Protein AF-A0A6S7HBH0-F1 (afdb_monomer)

InterPro domains:
  IPR002809 Integral membrane protein EMC3/TMCO1-like [PF01956] (15-165)
  IPR002809 Integral membrane protein EMC3/TMCO1-like [SM01415] (3-165)
  IPR008568 ER membrane protein complex subunit 3 [PTHR13116] (14-166)

Mean predicted aligned error: 14.03 Å

pLDDT: mean 74.16, std 12.78, range [31.3, 94.38]

Structure (mmCIF, N/CA/C/O backbone):
data_AF-A0A6S7HBH0-F1
#
_entry.id   AF-A0A6S7HBH0-F1
#
loop_
_atom_site.group_PDB
_atom_site.id
_atom_site.type_symbol
_atom_site.label_atom_id
_atom_site.label_alt_id
_atom_site.label_comp_id
_atom_site.label_asym_id
_atom_site.label_entity_id
_atom_site.label_seq_id
_atom_site.pdbx_PDB_ins_code
_atom_site.Cartn_x
_atom_site.Cartn_y
_atom_site.Cartn_z
_atom_site.occupancy
_atom_site.B_iso_or_equiv
_atom_site.auth_seq_id
_atom_site.auth_comp_id
_atom_site.auth_asym_id
_atom_site.auth_atom_id
_atom_site.pdbx_PDB_model_num
ATOM 1 N N . MET A 1 1 ? 0.725 -13.827 -12.753 1.00 55.38 1 MET A N 1
ATOM 2 C CA . MET A 1 1 ? 0.740 -15.153 -12.083 1.00 55.38 1 MET A CA 1
ATOM 3 C C . MET A 1 1 ? 1.469 -15.105 -10.741 1.00 55.38 1 MET A C 1
ATOM 5 O O . MET A 1 1 ? 0.830 -15.397 -9.745 1.00 55.38 1 MET A O 1
ATOM 9 N N . ALA A 1 2 ? 2.742 -14.684 -10.676 1.00 64.56 2 ALA A N 1
ATOM 10 C CA . ALA A 1 2 ? 3.479 -14.572 -9.405 1.00 64.56 2 ALA A CA 1
ATOM 11 C C . ALA A 1 2 ? 2.796 -13.652 -8.372 1.00 64.56 2 ALA A C 1
ATOM 13 O O . ALA A 1 2 ? 2.653 -14.037 -7.220 1.00 64.56 2 ALA A O 1
ATOM 14 N N . GLU A 1 3 ? 2.291 -12.487 -8.793 1.00 63.53 3 GLU A N 1
ATOM 15 C CA . GLU A 1 3 ? 1.553 -11.570 -7.903 1.00 63.53 3 GLU A CA 1
ATOM 16 C C . GLU A 1 3 ? 0.240 -12.165 -7.374 1.00 63.53 3 GLU A C 1
ATOM 18 O O . GLU A 1 3 ? -0.146 -11.911 -6.241 1.00 63.53 3 GLU A O 1
ATOM 23 N N . LEU A 1 4 ? -0.413 -13.017 -8.167 1.00 66.19 4 LEU A N 1
ATOM 24 C CA . LEU A 1 4 ? -1.687 -13.651 -7.821 1.00 66.19 4 LEU A CA 1
ATOM 25 C C . LEU A 1 4 ? -1.481 -14.780 -6.798 1.00 66.19 4 LEU A C 1
ATOM 27 O O . LEU A 1 4 ? -2.240 -14.914 -5.842 1.00 66.19 4 LEU A O 1
ATOM 31 N N . LEU A 1 5 ? -0.392 -15.543 -6.953 1.00 70.56 5 LEU A N 1
ATOM 32 C CA . LEU A 1 5 ? 0.051 -16.511 -5.948 1.00 70.56 5 LEU A CA 1
ATOM 33 C C . LEU A 1 5 ? 0.448 -15.813 -4.645 1.00 70.56 5 LEU A C 1
ATOM 35 O O . LEU A 1 5 ? 0.128 -16.304 -3.565 1.00 70.56 5 LEU A O 1
ATOM 39 N N . LEU A 1 6 ? 1.095 -14.654 -4.738 1.00 69.31 6 LEU A N 1
ATOM 40 C CA . LEU A 1 6 ? 1.538 -13.905 -3.573 1.00 69.31 6 LEU A CA 1
ATOM 41 C C . LEU A 1 6 ? 0.367 -13.306 -2.777 1.00 69.31 6 LEU A C 1
ATOM 43 O O . LEU A 1 6 ? 0.360 -13.433 -1.556 1.00 69.31 6 LEU A O 1
ATOM 47 N N . ASP A 1 7 ? -0.650 -12.752 -3.446 1.00 66.88 7 ASP A N 1
ATOM 48 C CA . ASP A 1 7 ? -1.880 -12.290 -2.782 1.00 66.88 7 ASP A CA 1
ATOM 49 C C . ASP A 1 7 ? -2.593 -13.444 -2.058 1.00 66.88 7 ASP A C 1
ATOM 51 O O . ASP A 1 7 ? -2.937 -13.343 -0.878 1.00 66.88 7 ASP A O 1
ATOM 55 N N . SER A 1 8 ? -2.725 -14.598 -2.723 1.00 67.00 8 SER A N 1
ATOM 56 C CA . SER A 1 8 ? -3.326 -15.787 -2.105 1.00 67.00 8 SER A CA 1
ATOM 57 C C . SER A 1 8 ? -2.519 -16.307 -0.907 1.00 67.00 8 SER A C 1
ATOM 59 O O . SER A 1 8 ? -3.098 -16.690 0.110 1.00 67.00 8 SER A O 1
ATOM 61 N N . ALA A 1 9 ? -1.185 -16.253 -0.974 1.00 69.81 9 ALA A N 1
ATOM 62 C CA . ALA A 1 9 ? -0.315 -16.639 0.128 1.00 69.81 9 ALA A CA 1
ATOM 63 C C . ALA A 1 9 ? -0.439 -15.664 1.310 1.00 69.81 9 ALA A C 1
ATOM 65 O O . ALA A 1 9 ? -0.605 -16.105 2.444 1.00 69.81 9 ALA A O 1
ATOM 66 N N . ILE A 1 10 ? -0.436 -14.349 1.072 1.00 70.94 10 ILE A N 1
ATOM 67 C CA . ILE A 1 10 ? -0.592 -13.353 2.144 1.00 70.94 10 ILE A CA 1
ATOM 68 C C . ILE A 1 10 ? -1.905 -13.577 2.901 1.00 70.94 10 ILE A C 1
ATOM 70 O O . ILE A 1 10 ? -1.897 -13.561 4.129 1.00 70.94 10 ILE A O 1
ATOM 74 N N . ARG A 1 11 ? -3.012 -13.866 2.207 1.00 65.19 11 ARG A N 1
ATOM 75 C CA . ARG A 1 11 ? -4.304 -14.152 2.856 1.00 65.19 11 ARG A CA 1
ATOM 76 C C . ARG A 1 11 ? -4.257 -15.377 3.764 1.00 65.19 11 ARG A C 1
ATOM 78 O O . ARG A 1 11 ? -4.739 -15.312 4.889 1.00 65.19 11 ARG A O 1
ATOM 85 N N . VAL A 1 12 ? -3.656 -16.473 3.299 1.00 73.69 12 VAL A N 1
ATOM 86 C CA . VAL A 1 12 ? -3.553 -17.718 4.082 1.00 73.69 12 VAL A CA 1
ATOM 87 C C . VAL A 1 12 ? -2.665 -17.531 5.316 1.00 73.69 12 VAL A C 1
ATOM 89 O O . VAL A 1 12 ? -2.938 -18.096 6.374 1.00 73.69 12 VAL A O 1
ATOM 92 N N . TRP A 1 13 ? -1.620 -16.710 5.204 1.00 68.19 13 TRP A N 1
ATOM 93 C CA . TRP A 1 13 ? -0.662 -16.469 6.285 1.00 68.19 13 TRP A CA 1
ATOM 94 C C . TRP A 1 13 ? -1.030 -15.289 7.199 1.00 68.19 13 TRP A C 1
ATOM 96 O O . TRP A 1 13 ? -0.461 -15.152 8.285 1.00 68.19 13 TRP A O 1
ATOM 106 N N . SER A 1 14 ? -2.002 -14.459 6.815 1.00 67.62 14 SER A N 1
ATOM 107 C CA . SER A 1 14 ? -2.479 -13.319 7.600 1.00 67.62 14 SER A CA 1
ATOM 108 C C . SER A 1 14 ? -3.461 -13.756 8.692 1.00 67.62 14 SER A C 1
ATOM 110 O O . SER A 1 14 ? -4.640 -13.409 8.679 1.00 67.62 14 SER A O 1
ATOM 112 N N . ASN A 1 15 ? -2.970 -14.487 9.692 1.00 59.94 15 ASN A N 1
ATOM 113 C CA . ASN A 1 15 ? -3.694 -14.663 10.950 1.00 59.94 15 ASN A CA 1
ATOM 114 C C . ASN A 1 15 ? -3.360 -13.498 11.888 1.00 59.94 15 ASN A C 1
ATOM 116 O O . ASN A 1 15 ? -2.422 -13.561 12.689 1.00 59.94 15 ASN A O 1
ATOM 120 N N . LYS A 1 16 ? -4.117 -12.402 11.775 1.00 65.19 16 LYS A N 1
ATOM 121 C CA . LYS A 1 16 ? -4.033 -11.311 12.749 1.00 65.19 16 LYS A CA 1
ATOM 122 C C . LYS A 1 16 ? -4.581 -11.845 14.070 1.00 65.19 16 LYS A C 1
ATOM 124 O O . LYS A 1 16 ? -5.761 -12.162 14.165 1.00 65.19 16 LYS A O 1
ATOM 129 N N . LYS A 1 17 ? -3.723 -11.992 15.083 1.00 65.31 17 LYS A N 1
ATOM 130 C CA . LYS A 1 17 ? -4.183 -12.346 16.429 1.00 65.31 17 LYS A CA 1
ATOM 131 C C . LYS A 1 17 ? -5.049 -11.203 16.934 1.00 65.31 17 LYS A C 1
ATOM 133 O O . LYS A 1 17 ? -4.567 -10.086 17.091 1.00 65.31 17 LYS A O 1
ATOM 138 N N . VAL A 1 18 ? -6.326 -11.491 17.127 1.00 71.31 18 VAL A N 1
ATOM 139 C CA . VAL A 1 18 ? -7.294 -10.519 17.610 1.00 71.31 18 VAL A CA 1
ATOM 140 C C . VAL A 1 18 ? -7.406 -10.660 19.122 1.00 71.31 18 VAL A C 1
ATOM 142 O O . VAL A 1 18 ? -7.672 -11.747 19.634 1.00 71.31 18 VAL A O 1
ATOM 145 N N . GLU A 1 19 ? -7.192 -9.563 19.839 1.00 79.94 19 GLU A N 1
ATOM 146 C CA . GLU A 1 19 ? -7.402 -9.511 21.280 1.00 79.94 19 GLU A CA 1
ATOM 147 C C . GLU A 1 19 ? -8.898 -9.330 21.573 1.00 79.94 19 GLU A C 1
ATOM 149 O O . GLU A 1 19 ? -9.531 -8.392 21.084 1.00 79.94 19 GLU A O 1
ATOM 154 N N . LEU A 1 20 ? -9.484 -10.233 22.367 1.00 81.44 20 LEU A N 1
ATOM 155 C CA . LEU A 1 20 ? -10.922 -10.216 22.681 1.00 81.44 20 LEU A CA 1
ATOM 156 C C . LEU A 1 20 ? -11.358 -8.899 23.339 1.00 81.44 20 LEU A C 1
ATOM 158 O O . LEU A 1 20 ? -12.458 -8.409 23.084 1.00 81.44 20 LEU A O 1
ATOM 162 N N . GL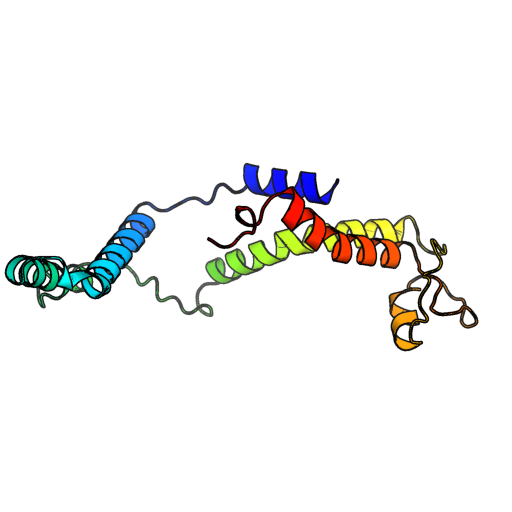U A 1 21 ? -10.482 -8.306 24.150 1.00 82.31 21 GLU A N 1
ATOM 163 C CA . GLU A 1 21 ? -10.733 -7.028 24.810 1.00 82.31 21 GLU A CA 1
ATOM 164 C C . GLU A 1 21 ? -10.865 -5.877 23.801 1.00 82.31 21 GLU A C 1
ATOM 166 O O . GLU A 1 21 ? -11.797 -5.076 23.907 1.00 82.31 21 GLU A O 1
ATOM 171 N N . GLN A 1 22 ? -10.003 -5.853 22.778 1.00 80.56 22 GLN A N 1
ATOM 172 C CA . GLN A 1 22 ? -10.029 -4.866 21.697 1.00 80.56 22 GLN A CA 1
ATOM 173 C C . GLN A 1 22 ? -11.289 -4.999 20.826 1.00 80.56 22 GLN A C 1
ATOM 175 O O . GLN A 1 22 ? -11.866 -3.996 20.397 1.00 80.56 22 GLN A O 1
ATOM 180 N N . VAL A 1 23 ? -11.753 -6.229 20.577 1.00 84.81 23 VAL A N 1
ATOM 181 C CA . VAL A 1 23 ? -13.004 -6.457 19.831 1.00 84.81 23 VAL A CA 1
ATOM 182 C C . VAL A 1 23 ? -14.202 -5.971 20.625 1.00 84.81 23 VAL A C 1
ATOM 184 O O . VAL A 1 23 ? -15.027 -5.235 20.083 1.00 84.81 23 VAL A O 1
ATOM 187 N N . SER A 1 24 ? -14.275 -6.337 21.905 1.00 86.12 24 SER A N 1
ATOM 188 C CA . SER A 1 24 ? -15.331 -5.873 22.807 1.00 86.12 24 SER A CA 1
ATOM 189 C C . SER A 1 24 ? -15.413 -4.343 22.805 1.00 86.12 24 SER A C 1
ATOM 191 O O . SER A 1 24 ? -16.490 -3.767 22.651 1.00 86.12 24 SER A O 1
ATOM 193 N N . ASP A 1 25 ? -14.261 -3.672 22.834 1.00 85.31 25 ASP A N 1
ATOM 194 C CA . ASP A 1 25 ? -14.183 -2.218 22.718 1.00 85.31 25 ASP A CA 1
ATOM 195 C C . ASP A 1 25 ? -14.723 -1.643 21.429 1.00 85.31 25 ASP A C 1
ATOM 197 O O . ASP A 1 25 ? -15.547 -0.723 21.446 1.00 85.31 25 ASP A O 1
ATOM 201 N N . SER A 1 26 ? -14.267 -2.191 20.307 1.00 85.81 26 SER A N 1
ATOM 202 C CA . SER A 1 26 ? -14.702 -1.732 18.992 1.00 85.81 26 SER A CA 1
ATOM 203 C C . SER A 1 2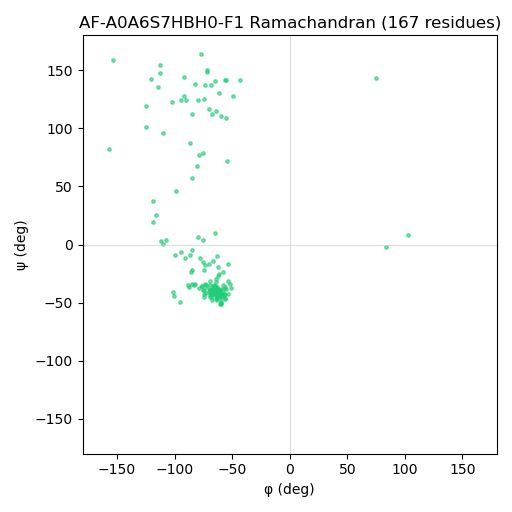6 ? -16.225 -1.823 18.850 1.00 85.81 26 SER A C 1
ATOM 205 O O . SER A 1 26 ? -16.863 -0.895 18.349 1.00 85.81 26 SER A O 1
ATOM 207 N N . GLN A 1 27 ? -16.831 -2.884 19.393 1.00 90.38 27 GLN A N 1
ATOM 208 C CA . GLN A 1 27 ? -18.275 -3.087 19.383 1.00 90.38 27 GLN A CA 1
ATOM 209 C C . GLN A 1 27 ? -19.009 -2.100 20.293 1.00 90.38 27 GLN A C 1
ATOM 211 O O . GLN A 1 27 ? -20.058 -1.579 19.909 1.00 90.38 27 GLN A O 1
ATOM 216 N N . VAL A 1 28 ? -18.474 -1.800 21.481 1.00 90.56 28 VAL A N 1
ATOM 217 C CA . VAL A 1 28 ? -19.089 -0.815 22.382 1.00 90.56 28 VAL A CA 1
ATOM 218 C C . VAL A 1 28 ? -19.013 0.600 21.798 1.00 90.56 28 VAL A C 1
ATOM 220 O O . VAL A 1 28 ? -19.995 1.348 21.870 1.00 90.56 28 VAL A O 1
ATOM 223 N N . LEU A 1 29 ? -17.905 0.957 21.144 1.00 89.62 29 LEU A N 1
ATOM 224 C CA . LEU A 1 29 ? -17.781 2.222 20.416 1.00 89.62 29 LEU A CA 1
ATOM 225 C C . LEU A 1 29 ? -18.770 2.304 19.248 1.00 89.62 29 LEU A C 1
ATOM 227 O O . LEU A 1 29 ? -19.467 3.313 19.111 1.00 89.62 29 LEU A O 1
ATOM 231 N N . LEU A 1 30 ? -18.897 1.234 18.457 1.00 91.69 30 LEU A N 1
ATOM 232 C CA . LEU A 1 30 ? -19.883 1.147 17.378 1.00 91.69 30 LEU A CA 1
ATOM 233 C C . LEU A 1 30 ? -21.308 1.308 17.923 1.00 91.69 30 LEU A C 1
ATOM 235 O O . LEU A 1 30 ? -22.102 2.077 17.387 1.00 91.69 30 LEU A O 1
ATOM 239 N N . ARG A 1 31 ? -21.625 0.645 19.039 1.00 91.81 31 ARG A N 1
ATOM 240 C CA . ARG A 1 31 ? -22.927 0.748 19.708 1.00 91.81 31 ARG A CA 1
ATOM 241 C C . ARG A 1 31 ? -23.224 2.174 20.173 1.00 91.81 31 ARG A C 1
ATOM 243 O O . ARG A 1 31 ? -24.352 2.637 20.016 1.00 91.81 31 ARG A O 1
ATOM 250 N N . SER A 1 32 ? -22.232 2.873 20.720 1.00 90.88 32 SER A N 1
ATOM 251 C CA . SER A 1 32 ? -22.358 4.280 21.119 1.00 90.88 32 SER A CA 1
ATOM 252 C C . SER A 1 32 ? -22.562 5.204 19.911 1.00 90.88 32 SER A C 1
ATOM 254 O O . SER A 1 32 ? -23.430 6.081 19.938 1.00 90.88 32 SER A O 1
ATOM 256 N N . LYS A 1 33 ? -21.838 4.960 18.810 1.00 92.69 33 LYS A N 1
ATOM 257 C CA . LYS A 1 33 ? -22.026 5.667 17.534 1.00 92.69 33 LYS A CA 1
ATOM 258 C C . LYS A 1 33 ? -23.449 5.477 16.999 1.00 92.69 33 LYS A C 1
ATOM 260 O O . LYS A 1 33 ? -24.135 6.465 16.758 1.00 92.69 33 LYS A O 1
ATOM 265 N N . LEU A 1 34 ? -23.924 4.233 16.917 1.00 92.94 34 LEU A N 1
ATOM 266 C CA . LEU A 1 34 ? -25.281 3.910 16.467 1.00 92.94 34 LEU A CA 1
ATOM 267 C C . LEU A 1 34 ? -26.351 4.534 17.369 1.00 92.94 34 LEU A C 1
ATOM 269 O O . LEU A 1 34 ? -27.354 5.034 16.871 1.00 92.94 34 LEU A O 1
ATOM 273 N N . LEU A 1 35 ? -26.140 4.556 18.689 1.00 92.12 35 LEU A N 1
ATOM 274 C CA . LEU A 1 35 ? -27.066 5.202 19.621 1.00 92.12 35 LEU A CA 1
ATOM 275 C C . LEU A 1 35 ? -27.160 6.715 19.376 1.00 92.12 35 LEU A C 1
ATOM 277 O O . LEU A 1 35 ? -28.240 7.282 19.510 1.00 92.12 35 LEU A O 1
ATOM 281 N N . ARG A 1 36 ? -26.054 7.370 19.008 1.00 89.75 36 ARG A N 1
ATOM 282 C CA . ARG A 1 36 ? -26.033 8.799 18.666 1.00 89.75 36 ARG A CA 1
ATOM 283 C C . ARG A 1 36 ? -26.651 9.092 17.299 1.00 89.75 36 ARG A C 1
ATOM 285 O O . ARG A 1 36 ? -27.374 10.071 17.175 1.00 89.75 36 ARG A O 1
ATOM 292 N N . GLU A 1 37 ? -26.352 8.273 16.293 1.00 92.94 37 GLU A N 1
ATOM 293 C CA . GLU A 1 37 ? -26.794 8.484 14.905 1.00 92.94 37 GLU A CA 1
ATOM 294 C C . GLU A 1 37 ? -28.254 8.064 14.686 1.00 92.94 37 GLU A C 1
ATOM 296 O O . GLU A 1 37 ? -28.999 8.740 13.981 1.00 92.94 37 GLU A O 1
ATOM 301 N N . HIS A 1 38 ? -28.688 6.981 15.332 1.00 92.12 38 HIS A N 1
ATOM 302 C CA . HIS A 1 38 ? -30.011 6.372 15.156 1.00 92.12 38 HIS A CA 1
ATOM 303 C C . HIS A 1 38 ? -30.847 6.360 16.447 1.00 92.12 38 HIS A C 1
ATOM 305 O O . HIS A 1 38 ? -31.817 5.613 16.574 1.00 92.12 38 HIS A O 1
ATOM 311 N N . GLY A 1 39 ? -30.506 7.202 17.425 1.00 87.56 39 GLY A N 1
ATOM 312 C CA . GLY A 1 39 ? -31.230 7.303 18.698 1.00 87.56 39 GLY A CA 1
ATOM 313 C C . GLY A 1 39 ? -32.660 7.841 18.584 1.00 87.56 39 GLY A C 1
ATOM 314 O O . GLY A 1 39 ? -33.436 7.691 19.522 1.00 87.56 39 GLY A O 1
ATOM 315 N N . SER A 1 40 ? -33.029 8.433 17.446 1.00 88.25 40 SER A N 1
ATOM 316 C CA . SER A 1 40 ? -34.372 8.964 17.178 1.00 88.25 40 SER A CA 1
ATOM 317 C C . SER A 1 40 ? -35.431 7.887 16.917 1.00 88.25 40 SER A C 1
ATOM 319 O O . SER A 1 40 ? -36.618 8.175 17.028 1.00 88.25 40 SER A O 1
ATOM 321 N N . TYR A 1 41 ? -35.027 6.650 16.605 1.00 92.56 41 TYR A N 1
ATOM 322 C CA . TYR A 1 41 ? -35.947 5.539 16.316 1.00 92.56 41 TYR A CA 1
ATOM 323 C C . TYR A 1 41 ? -36.442 4.79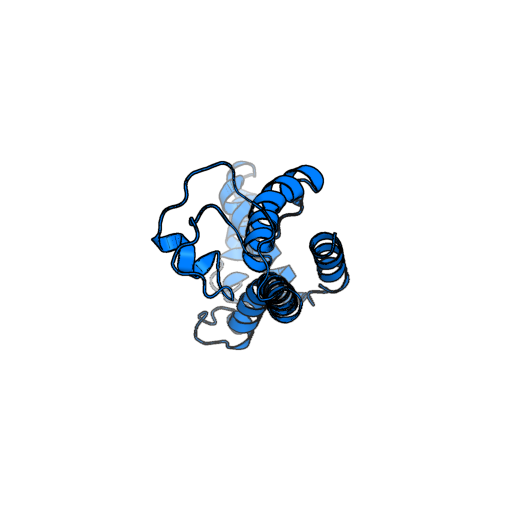8 17.569 1.00 92.56 41 TYR A C 1
ATOM 325 O O . TYR A 1 41 ? -37.260 3.886 17.462 1.00 92.56 41 TYR A O 1
ATOM 333 N N . ILE A 1 42 ? -35.941 5.148 18.758 1.00 93.00 42 ILE A N 1
ATOM 334 C CA . ILE A 1 42 ? -36.314 4.510 20.027 1.00 93.00 42 ILE A CA 1
ATOM 335 C C . ILE A 1 42 ? -37.077 5.482 20.935 1.00 93.00 42 ILE A C 1
ATOM 337 O O . ILE A 1 42 ? -36.872 6.694 20.849 1.00 93.00 42 ILE A O 1
ATOM 341 N N . PRO A 1 43 ? -37.923 4.975 21.853 1.00 94.38 43 PRO A N 1
ATOM 342 C CA . PRO A 1 43 ? -38.595 5.817 22.832 1.00 94.38 43 PRO A CA 1
ATOM 343 C C . PRO A 1 43 ? -37.597 6.652 23.640 1.00 94.38 43 PRO A C 1
ATOM 345 O O . PRO A 1 43 ? -36.539 6.159 24.045 1.00 94.38 43 PRO A O 1
ATOM 348 N N . GLN A 1 44 ? -37.965 7.899 23.933 1.00 89.94 44 GLN A N 1
ATOM 349 C CA . GLN A 1 44 ? -37.096 8.864 24.613 1.00 89.94 44 GLN A CA 1
ATOM 350 C C . GLN A 1 44 ? -36.558 8.334 25.952 1.00 89.94 44 GLN A C 1
ATOM 352 O O . GLN A 1 44 ? -35.384 8.519 26.266 1.00 89.94 44 GLN A O 1
ATOM 357 N N . GLN A 1 45 ? -37.384 7.605 26.706 1.00 92.75 45 GLN A N 1
ATOM 358 C CA . GLN A 1 45 ? -36.987 6.976 27.965 1.00 92.75 45 GLN A CA 1
ATOM 359 C C . GLN A 1 45 ? -35.895 5.911 27.763 1.00 92.75 45 GLN A C 1
ATOM 361 O O . GLN A 1 45 ? -34.901 5.889 28.487 1.00 92.75 45 GLN A O 1
ATOM 366 N N . ALA A 1 46 ? -36.022 5.068 26.734 1.00 90.62 46 ALA A N 1
ATOM 367 C CA . ALA A 1 46 ? -35.026 4.045 26.413 1.00 90.62 46 ALA A CA 1
ATOM 368 C C . ALA A 1 46 ? -33.698 4.662 25.940 1.00 90.62 46 ALA A C 1
ATOM 370 O O . ALA A 1 46 ? -32.625 4.146 26.264 1.00 90.62 46 ALA A O 1
ATOM 371 N N . PHE A 1 47 ? -33.757 5.779 25.208 1.00 93.50 47 PHE A N 1
ATOM 372 C CA . PHE A 1 47 ? -32.567 6.543 24.833 1.00 93.50 47 PHE A CA 1
ATOM 373 C C . PHE A 1 47 ? -31.862 7.128 26.061 1.00 93.50 47 PHE A C 1
ATOM 375 O O . PHE A 1 47 ? -30.651 6.968 26.205 1.00 93.50 47 PHE A O 1
ATOM 382 N N . GLN A 1 48 ? -32.611 7.751 26.976 1.00 91.44 48 GLN A N 1
ATOM 383 C CA . GLN A 1 48 ? -32.055 8.345 28.194 1.00 91.44 48 GLN A CA 1
ATOM 384 C C . GLN A 1 48 ? -31.390 7.303 29.100 1.00 91.44 48 GLN A C 1
ATOM 386 O O . GLN A 1 48 ? -30.269 7.546 29.540 1.00 91.44 48 GLN A O 1
ATOM 391 N N . MET A 1 49 ? -32.003 6.128 29.301 1.00 90.62 49 MET A N 1
ATOM 392 C CA . MET A 1 49 ? -31.387 5.040 30.081 1.00 90.62 49 MET A CA 1
ATOM 393 C C . MET A 1 49 ? -30.063 4.564 29.467 1.00 90.62 49 MET A C 1
ATOM 395 O O . MET A 1 49 ? -29.068 4.396 30.167 1.00 90.62 49 MET A O 1
ATOM 399 N N . ARG A 1 50 ? -30.017 4.384 28.139 1.00 91.25 50 ARG A N 1
ATOM 400 C CA . ARG A 1 50 ? -28.792 3.956 27.438 1.00 91.25 50 ARG A CA 1
ATOM 401 C C . ARG A 1 50 ? -27.720 5.045 27.435 1.00 91.25 50 ARG A C 1
ATOM 403 O O . ARG A 1 50 ? -26.541 4.730 27.528 1.00 91.25 50 ARG A O 1
ATOM 410 N N . ARG A 1 51 ? -28.119 6.317 27.351 1.00 88.94 51 ARG A N 1
ATOM 411 C CA . ARG A 1 51 ? -27.211 7.463 27.483 1.00 88.94 51 ARG A CA 1
ATOM 412 C C . ARG A 1 51 ? -26.622 7.540 28.889 1.00 88.94 51 ARG A C 1
ATOM 414 O O . ARG A 1 51 ? -25.429 7.787 29.012 1.00 88.94 51 ARG A O 1
ATOM 421 N N . HIS A 1 52 ? -27.439 7.307 29.915 1.00 90.19 52 HIS A N 1
ATOM 422 C CA . HIS A 1 52 ? -26.999 7.267 31.307 1.00 90.19 52 HIS A CA 1
ATOM 423 C C . HIS A 1 52 ? -25.945 6.175 31.512 1.00 90.19 52 HIS A C 1
ATOM 425 O O . HIS A 1 52 ? -24.845 6.477 31.942 1.00 90.19 52 HIS A O 1
ATOM 431 N N . PHE A 1 53 ? -26.206 4.947 31.054 1.00 89.62 53 PHE A N 1
ATOM 432 C CA . PHE A 1 53 ? -25.246 3.835 31.130 1.00 89.62 53 PHE A CA 1
ATOM 433 C C . PHE A 1 53 ? -23.845 4.163 30.564 1.00 89.62 53 PHE A C 1
ATOM 435 O O . PHE A 1 53 ? -22.832 3.675 31.061 1.00 89.62 53 PHE A O 1
ATOM 442 N N . PHE A 1 54 ? -23.767 4.989 29.518 1.00 89.62 54 PHE A N 1
ATOM 443 C CA . PHE A 1 54 ? -22.489 5.382 28.920 1.00 89.62 54 PHE A CA 1
ATOM 444 C C . PHE A 1 54 ? -21.837 6.607 29.573 1.00 89.62 54 PHE A C 1
ATOM 446 O O . PHE A 1 54 ? -20.608 6.650 29.660 1.00 89.62 54 PHE A O 1
ATOM 453 N N . ASN A 1 55 ? -22.636 7.593 29.993 1.00 87.25 55 ASN A N 1
ATOM 454 C CA . ASN A 1 55 ? -22.165 8.931 30.369 1.00 87.25 55 ASN A CA 1
ATOM 455 C C . ASN A 1 55 ? -22.257 9.243 31.867 1.00 87.25 55 ASN A C 1
ATOM 457 O O . ASN A 1 55 ? -21.923 10.364 32.242 1.00 87.25 55 ASN A O 1
ATOM 461 N N . ASP A 1 56 ? -22.736 8.311 32.689 1.00 88.75 56 ASP A N 1
ATOM 462 C CA . ASP A 1 56 ? -22.811 8.504 34.135 1.00 88.75 56 ASP A CA 1
ATOM 463 C C . ASP A 1 56 ? -21.429 8.838 34.728 1.00 88.75 56 ASP A C 1
ATOM 465 O O . ASP A 1 56 ? -20.394 8.347 34.260 1.00 88.75 56 ASP A O 1
ATOM 469 N N . GLU A 1 57 ? -21.410 9.737 35.709 1.00 78.06 57 GLU A N 1
ATOM 470 C CA . GLU A 1 57 ? -20.180 10.301 36.268 1.00 78.06 57 GLU A CA 1
ATOM 471 C C . GLU A 1 57 ? -19.433 9.283 37.136 1.00 78.06 57 GLU A C 1
ATOM 473 O O . GLU A 1 57 ? -18.200 9.251 37.093 1.00 78.06 57 GLU A O 1
ATOM 478 N N . GLU A 1 58 ? -20.163 8.416 37.848 1.00 75.94 58 GLU A N 1
ATOM 479 C CA . GLU A 1 58 ? -19.581 7.394 38.729 1.00 75.94 58 GLU A CA 1
ATOM 480 C C . GLU A 1 58 ? -19.555 5.991 38.091 1.00 75.94 58 GLU A C 1
ATOM 482 O O . GLU A 1 58 ? -18.520 5.319 38.126 1.00 75.94 58 GLU A O 1
ATOM 487 N N . GLU A 1 59 ? -20.646 5.562 37.439 1.00 79.12 59 GLU A N 1
ATOM 488 C CA . GLU A 1 59 ? -20.789 4.201 36.879 1.00 79.12 59 GLU A CA 1
ATOM 489 C C . GLU A 1 59 ? -20.714 4.125 35.343 1.00 79.12 59 GLU A C 1
ATOM 491 O O . GLU A 1 59 ? -20.889 3.056 34.749 1.00 79.12 59 GLU A O 1
ATOM 496 N N . GLY A 1 60 ? -20.461 5.246 34.664 1.00 82.81 60 GLY A N 1
ATOM 497 C CA . GLY A 1 60 ? -20.472 5.291 33.206 1.00 82.81 60 GLY A CA 1
ATOM 498 C C . GLY A 1 60 ? -19.417 4.366 32.604 1.00 82.81 60 GLY A C 1
ATOM 499 O O . GLY A 1 60 ? -18.232 4.454 32.937 1.00 82.81 60 GLY A O 1
ATOM 500 N N . PHE A 1 61 ? -19.815 3.524 31.644 1.00 82.75 61 PHE A N 1
ATOM 501 C CA . PHE A 1 61 ? -18.913 2.553 31.008 1.00 82.75 61 PHE A CA 1
ATOM 502 C C . PHE A 1 61 ? -17.607 3.193 30.496 1.00 82.75 61 PHE A C 1
ATOM 504 O O . PHE A 1 61 ? -16.533 2.611 30.637 1.00 82.75 61 PHE A O 1
ATOM 511 N N . PHE A 1 62 ? -17.667 4.418 29.958 1.00 81.81 62 PHE A N 1
ATOM 512 C CA . PHE A 1 62 ? -16.490 5.142 29.456 1.00 81.81 62 PHE A CA 1
ATOM 513 C C . PHE A 1 62 ? -15.617 5.794 30.543 1.00 81.81 62 PHE A C 1
ATOM 515 O O . PHE A 1 62 ? -14.515 6.254 30.242 1.00 81.81 62 PHE A O 1
ATOM 522 N N . LYS A 1 63 ? -16.091 5.864 31.789 1.00 78.75 63 LYS A N 1
ATOM 523 C CA . LYS A 1 63 ? -15.384 6.458 32.935 1.00 78.75 63 LYS A CA 1
ATOM 524 C C . LYS A 1 63 ? -14.755 5.391 33.829 1.00 78.75 63 LYS A C 1
ATOM 526 O O . LYS A 1 63 ? -13.609 5.554 34.252 1.00 78.75 63 LYS A O 1
ATOM 531 N N . THR A 1 64 ? -15.468 4.290 34.064 1.00 75.44 64 THR A N 1
ATOM 532 C CA . THR A 1 64 ? -15.020 3.182 34.920 1.00 75.44 64 THR A CA 1
ATOM 533 C C . THR A 1 64 ? -13.972 2.307 34.228 1.00 75.44 64 THR A C 1
ATOM 535 O O . THR A 1 64 ? -13.016 1.857 34.861 1.00 75.44 64 THR A O 1
ATOM 538 N N . GLN A 1 65 ? -14.093 2.100 32.910 1.00 67.81 65 GLN A N 1
ATOM 539 C CA . GLN A 1 65 ? -13.154 1.288 32.128 1.00 67.81 65 GLN A CA 1
ATOM 540 C C . GLN A 1 65 ? -11.873 2.074 31.806 1.00 67.81 65 GLN A C 1
ATOM 542 O O . GLN A 1 65 ? -11.659 2.541 30.685 1.00 67.81 65 GLN A O 1
ATOM 547 N N . LYS A 1 66 ? -10.983 2.216 32.794 1.00 62.75 66 LYS A N 1
ATOM 548 C CA . LYS A 1 66 ? -9.619 2.725 32.579 1.00 62.75 66 LYS A CA 1
ATOM 549 C C . LYS A 1 66 ? -8.751 1.647 31.941 1.00 62.75 66 LYS A C 1
ATOM 551 O O . LYS A 1 66 ? -7.924 1.017 32.597 1.00 62.75 66 LYS A O 1
ATOM 556 N N . ARG A 1 67 ? -8.907 1.457 30.636 1.00 63.81 67 ARG A N 1
ATOM 557 C CA . ARG A 1 67 ? -7.918 0.708 29.862 1.00 63.81 67 ARG A CA 1
ATOM 558 C C . ARG A 1 67 ? -6.632 1.514 29.806 1.00 63.81 67 ARG A C 1
ATOM 560 O O . ARG A 1 67 ? -6.670 2.732 29.621 1.00 63.81 67 ARG A O 1
ATOM 567 N N . LYS A 1 68 ? -5.485 0.849 29.982 1.00 54.91 68 LYS A N 1
ATOM 568 C CA . LYS A 1 68 ? -4.181 1.469 29.714 1.00 54.91 68 LYS A CA 1
ATOM 569 C C . LYS A 1 68 ? -4.234 1.955 28.272 1.00 54.91 68 LYS A C 1
ATOM 571 O O . LYS A 1 68 ? -4.357 1.145 27.362 1.00 54.91 68 LYS A O 1
ATOM 576 N N . GLY A 1 69 ? -4.288 3.273 28.109 1.00 51.47 69 GLY A N 1
ATOM 577 C CA . GLY A 1 69 ? -4.810 3.897 26.907 1.00 51.47 69 GLY A CA 1
ATOM 578 C C . GLY A 1 69 ? -4.224 3.314 25.627 1.00 51.47 69 GLY A C 1
ATOM 579 O O . GLY A 1 69 ? -3.017 3.351 25.410 1.00 51.47 69 GLY A O 1
ATOM 580 N N . ALA A 1 70 ? -5.121 2.920 24.727 1.00 51.44 70 ALA A N 1
ATOM 581 C CA . ALA A 1 70 ? -4.863 2.838 23.294 1.00 51.44 70 ALA A CA 1
ATOM 582 C C . ALA A 1 70 ? -4.589 4.227 22.667 1.00 51.44 70 ALA A C 1
ATOM 584 O O . ALA A 1 70 ? -4.512 4.361 21.453 1.00 51.44 70 ALA A O 1
ATOM 585 N N . ALA A 1 71 ? -4.416 5.276 23.477 1.00 48.59 71 ALA A N 1
ATOM 586 C CA . ALA A 1 71 ? -3.831 6.543 23.068 1.00 48.59 71 ALA A CA 1
ATOM 587 C C . ALA A 1 71 ? -2.303 6.461 23.168 1.00 48.59 71 ALA A C 1
ATOM 589 O O . ALA A 1 71 ? -1.661 7.242 23.869 1.00 48.59 71 ALA A O 1
ATOM 590 N N . LYS A 1 72 ? -1.701 5.498 22.472 1.00 49.28 72 LYS A N 1
ATOM 591 C CA . LYS A 1 72 ? -0.304 5.656 22.097 1.00 49.28 72 LYS A CA 1
ATOM 592 C C . LYS A 1 72 ? -0.308 6.453 20.813 1.00 49.28 72 LYS A C 1
ATOM 594 O O . LYS A 1 72 ? -0.781 5.985 19.781 1.00 49.28 72 LYS A O 1
ATOM 599 N N . ASN A 1 73 ? 0.189 7.682 20.903 1.00 43.97 73 ASN A N 1
ATOM 600 C CA . ASN A 1 73 ? 0.547 8.454 19.727 1.00 43.97 73 ASN A CA 1
ATOM 601 C C . ASN A 1 73 ? 1.295 7.530 18.745 1.00 43.97 73 ASN A C 1
ATOM 603 O O . ASN A 1 73 ? 2.129 6.738 19.197 1.00 43.97 73 ASN A O 1
ATOM 607 N N . PRO A 1 74 ? 1.073 7.644 17.425 1.00 49.22 74 PRO A N 1
ATOM 608 C CA . PRO A 1 74 ? 1.790 6.849 16.420 1.00 49.22 74 PRO A CA 1
ATOM 609 C C . PRO A 1 74 ? 3.324 6.943 16.531 1.00 49.22 74 PRO A C 1
ATOM 611 O O . PRO A 1 74 ? 4.039 6.110 15.992 1.00 49.22 74 PRO A O 1
ATOM 614 N N . MET A 1 75 ? 3.824 7.951 17.255 1.00 51.56 75 MET A N 1
ATOM 615 C CA . MET A 1 75 ? 5.235 8.189 17.561 1.00 51.56 75 MET A CA 1
ATOM 616 C C . MET A 1 75 ? 5.760 7.412 18.787 1.00 51.56 75 MET A C 1
ATOM 618 O O . MET A 1 75 ? 6.966 7.257 18.940 1.00 51.56 75 MET A O 1
ATOM 622 N N . SER A 1 76 ? 4.883 6.971 19.698 1.00 54.03 76 SER A N 1
ATOM 623 C CA . SER A 1 76 ? 5.268 6.395 20.999 1.00 54.03 76 SER A CA 1
ATOM 624 C C . SER A 1 76 ? 5.251 4.869 21.054 1.00 54.03 76 SER A C 1
ATOM 626 O O . SER A 1 76 ? 5.719 4.319 22.047 1.00 54.03 76 SER A O 1
ATOM 628 N N . ASP A 1 77 ? 4.733 4.185 20.027 1.00 52.03 77 ASP A N 1
ATOM 629 C CA . ASP A 1 77 ? 4.750 2.720 19.976 1.00 52.03 77 ASP A CA 1
ATOM 630 C C . ASP A 1 77 ? 5.417 2.194 18.699 1.00 52.03 77 ASP A C 1
ATOM 632 O O . ASP A 1 77 ? 4.782 2.150 17.639 1.00 52.03 77 ASP A O 1
ATOM 636 N N . PRO A 1 78 ? 6.692 1.762 18.788 1.00 56.69 78 PRO A N 1
ATOM 637 C CA . PRO A 1 78 ? 7.425 1.183 17.665 1.00 56.69 78 PRO A CA 1
ATOM 638 C C . PRO A 1 78 ? 6.689 0.008 17.010 1.00 56.69 78 PRO A C 1
ATOM 640 O O . PRO A 1 78 ? 6.785 -0.177 15.805 1.00 56.69 78 PRO A O 1
ATOM 643 N N . THR A 1 79 ? 5.907 -0.761 17.769 1.00 64.38 79 THR A N 1
ATOM 644 C CA . THR A 1 79 ? 5.161 -1.937 17.294 1.00 64.38 79 THR A CA 1
ATOM 645 C C . THR A 1 79 ? 4.010 -1.590 16.347 1.00 64.38 79 THR A C 1
ATOM 647 O O . THR A 1 79 ? 3.878 -2.224 15.307 1.00 64.38 79 THR A O 1
ATOM 650 N N . MET A 1 80 ? 3.225 -0.547 16.633 1.00 61.16 80 MET A N 1
ATOM 651 C CA . MET A 1 80 ? 2.081 -0.149 15.790 1.00 61.16 80 MET A CA 1
ATOM 652 C C . MET A 1 80 ? 2.537 0.481 14.465 1.00 61.16 80 MET A C 1
ATOM 654 O O . MET A 1 80 ? 1.946 0.242 13.410 1.00 61.16 80 MET A O 1
ATOM 658 N N . MET A 1 81 ? 3.626 1.256 14.505 1.00 65.06 81 MET A N 1
ATOM 659 C CA . MET A 1 81 ? 4.264 1.790 13.300 1.00 65.06 81 MET A CA 1
ATOM 660 C C . MET A 1 81 ? 4.895 0.670 12.464 1.00 65.06 81 MET A C 1
ATOM 662 O O . MET A 1 81 ? 4.792 0.693 11.238 1.00 65.06 81 MET A O 1
ATOM 666 N N . VAL A 1 82 ? 5.511 -0.324 13.114 1.00 69.38 82 VAL A N 1
ATOM 667 C CA . VAL A 1 82 ? 6.053 -1.510 12.441 1.00 69.38 82 VAL A CA 1
ATOM 668 C C . VAL A 1 82 ? 4.943 -2.325 11.794 1.00 69.38 82 VAL A C 1
ATOM 670 O O . VAL A 1 82 ? 5.136 -2.754 10.666 1.00 69.38 82 VAL A O 1
ATOM 673 N 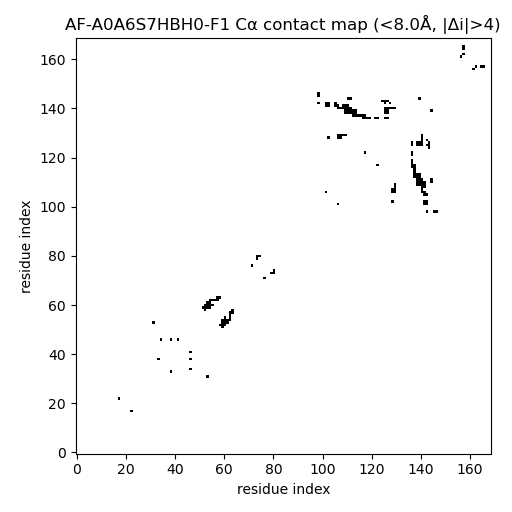N . ASP A 1 83 ? 3.780 -2.492 12.420 1.00 66.31 83 ASP A N 1
ATOM 674 C CA . ASP A 1 83 ? 2.674 -3.250 11.824 1.00 66.31 83 ASP A CA 1
ATOM 675 C C . ASP A 1 83 ? 2.098 -2.559 10.575 1.00 66.31 83 ASP A C 1
ATOM 677 O O . ASP A 1 83 ? 1.841 -3.215 9.562 1.00 66.31 83 ASP A O 1
ATOM 681 N N . MET A 1 84 ? 1.991 -1.226 10.588 1.00 66.94 84 MET A N 1
ATOM 682 C CA . MET A 1 84 ? 1.588 -0.445 9.411 1.00 66.94 84 MET A CA 1
ATOM 683 C C . MET A 1 84 ? 2.666 -0.455 8.315 1.00 66.94 84 MET A C 1
ATOM 685 O O . MET A 1 84 ? 2.373 -0.671 7.135 1.00 66.94 84 MET A O 1
ATOM 689 N N . ALA A 1 85 ? 3.931 -0.262 8.695 1.00 70.81 85 ALA A N 1
ATOM 690 C CA . ALA A 1 85 ? 5.055 -0.307 7.767 1.00 70.81 85 ALA A CA 1
ATOM 691 C C . ALA A 1 85 ? 5.239 -1.707 7.173 1.00 70.81 85 ALA A C 1
ATOM 693 O O . ALA A 1 85 ? 5.561 -1.829 5.994 1.00 70.81 85 ALA A O 1
ATOM 694 N N . LYS A 1 86 ? 4.983 -2.760 7.955 1.00 67.25 86 LYS A N 1
ATOM 695 C CA . LYS A 1 86 ? 5.015 -4.156 7.520 1.00 67.25 86 LYS A CA 1
ATOM 696 C C . LYS A 1 86 ? 3.944 -4.412 6.473 1.00 67.25 86 LYS A C 1
ATOM 698 O O . LYS A 1 86 ? 4.286 -5.022 5.474 1.00 67.25 86 LYS A O 1
ATOM 703 N N . GLY A 1 87 ? 2.727 -3.883 6.626 1.00 68.75 87 GLY A N 1
ATOM 704 C CA . GLY A 1 87 ? 1.684 -3.978 5.594 1.00 68.75 87 GLY A CA 1
ATOM 705 C C . GLY A 1 87 ? 2.087 -3.332 4.261 1.00 68.75 87 GLY A C 1
ATOM 706 O O . GLY A 1 87 ? 1.909 -3.916 3.191 1.00 68.75 87 GLY A O 1
ATOM 707 N N . ASN A 1 88 ? 2.716 -2.154 4.309 1.00 71.75 88 ASN A N 1
ATOM 708 C CA . ASN A 1 88 ? 3.232 -1.504 3.100 1.00 71.75 88 ASN A CA 1
ATOM 709 C C . ASN A 1 88 ? 4.437 -2.259 2.514 1.00 71.75 88 ASN A C 1
ATOM 711 O O . ASN A 1 88 ? 4.548 -2.421 1.297 1.00 71.75 88 ASN A O 1
ATOM 715 N N . LEU A 1 89 ? 5.325 -2.761 3.372 1.00 75.31 89 LEU A N 1
ATOM 716 C CA . LEU A 1 89 ? 6.518 -3.497 2.974 1.00 75.31 89 LEU A CA 1
ATOM 717 C C . LEU A 1 89 ? 6.172 -4.863 2.378 1.00 75.31 89 LEU A C 1
ATOM 719 O O . LEU A 1 89 ? 6.781 -5.240 1.387 1.00 75.31 89 LEU A O 1
ATOM 723 N N . THR A 1 90 ? 5.186 -5.587 2.907 1.00 74.31 90 THR A N 1
ATOM 724 C CA . THR A 1 90 ? 4.764 -6.888 2.363 1.00 74.31 90 THR A CA 1
ATOM 725 C C . THR A 1 90 ? 4.222 -6.775 0.943 1.00 74.31 90 THR A C 1
ATOM 727 O O . THR A 1 90 ? 4.373 -7.716 0.171 1.00 74.31 90 THR A O 1
ATOM 730 N N . ASN A 1 91 ? 3.669 -5.616 0.574 1.00 73.19 91 ASN A N 1
ATOM 731 C CA . ASN A 1 91 ? 3.182 -5.352 -0.780 1.00 73.19 91 ASN A CA 1
ATOM 732 C C . ASN A 1 91 ? 4.295 -4.869 -1.728 1.00 73.19 91 ASN A C 1
ATOM 734 O O . ASN A 1 91 ? 4.291 -5.201 -2.911 1.00 73.19 91 ASN A O 1
ATOM 738 N N . VAL A 1 92 ? 5.269 -4.103 -1.225 1.00 78.62 92 VAL A N 1
ATOM 739 C CA . VAL A 1 92 ? 6.345 -3.508 -2.043 1.00 78.62 92 VAL A CA 1
ATOM 740 C C . VAL A 1 92 ? 7.559 -4.433 -2.196 1.00 78.62 92 VAL A C 1
ATOM 742 O O . VAL A 1 92 ? 8.189 -4.468 -3.255 1.00 78.62 92 VAL A O 1
ATOM 745 N N . LEU A 1 93 ? 7.893 -5.208 -1.164 1.00 79.81 93 LEU A N 1
ATOM 746 C CA . LEU A 1 93 ? 9.053 -6.101 -1.133 1.00 79.81 93 LEU A CA 1
ATOM 747 C C . LEU A 1 93 ? 9.060 -7.118 -2.293 1.00 79.81 93 LEU A C 1
ATOM 749 O O . LEU A 1 93 ? 10.092 -7.232 -2.958 1.00 79.81 93 LEU A O 1
ATOM 753 N N . PRO A 1 94 ? 7.950 -7.807 -2.615 1.00 78.00 94 PRO A N 1
ATOM 754 C CA . PRO A 1 94 ? 7.910 -8.740 -3.738 1.00 78.00 94 PRO A CA 1
ATOM 755 C C . PRO A 1 94 ? 8.179 -8.051 -5.079 1.00 78.00 94 PRO A C 1
ATOM 757 O O . PRO A 1 94 ? 8.919 -8.578 -5.910 1.00 78.00 94 PRO A O 1
ATOM 760 N N . MET A 1 95 ? 7.640 -6.841 -5.266 1.00 79.19 95 MET A N 1
ATOM 761 C CA . MET A 1 95 ? 7.814 -6.059 -6.491 1.00 79.19 95 MET A CA 1
ATOM 762 C C . MET A 1 95 ? 9.286 -5.691 -6.715 1.00 79.19 95 MET A C 1
ATOM 764 O O . MET A 1 95 ? 9.784 -5.807 -7.839 1.00 79.19 95 MET A O 1
ATOM 768 N N . ILE A 1 96 ? 9.985 -5.297 -5.646 1.00 82.75 96 ILE A N 1
ATOM 769 C CA . ILE A 1 96 ? 11.414 -4.959 -5.679 1.00 82.75 96 ILE A CA 1
ATOM 770 C C . ILE A 1 96 ? 12.272 -6.207 -5.908 1.00 82.75 96 ILE A C 1
ATOM 772 O O . ILE A 1 96 ? 13.191 -6.156 -6.723 1.00 82.75 96 ILE A O 1
ATOM 776 N N . LEU A 1 97 ? 11.981 -7.324 -5.234 1.00 84.00 97 LEU A N 1
ATOM 777 C CA . LEU A 1 97 ? 12.755 -8.563 -5.374 1.00 84.00 97 LEU A CA 1
ATOM 778 C C . LEU A 1 97 ? 12.685 -9.124 -6.797 1.00 84.00 97 LEU A C 1
ATOM 780 O O . LEU A 1 97 ? 13.721 -9.425 -7.390 1.00 84.00 97 LEU A O 1
ATOM 784 N N . ILE A 1 98 ? 11.482 -9.206 -7.373 1.00 82.50 98 ILE A N 1
ATOM 785 C CA . ILE A 1 98 ? 11.294 -9.675 -8.751 1.00 82.50 98 ILE A CA 1
ATOM 786 C C . ILE A 1 98 ? 11.946 -8.694 -9.737 1.00 82.50 98 ILE A C 1
ATOM 788 O O . ILE A 1 98 ? 12.662 -9.119 -10.643 1.00 82.50 98 ILE A O 1
ATOM 792 N N . GLY A 1 99 ? 11.780 -7.382 -9.532 1.00 81.38 99 GLY A N 1
ATOM 793 C CA . GLY A 1 99 ? 12.432 -6.362 -10.361 1.00 81.38 99 GLY A CA 1
ATOM 794 C C . GLY A 1 99 ? 13.965 -6.427 -10.306 1.00 81.38 99 GLY A C 1
ATOM 795 O O . GLY A 1 99 ? 14.628 -6.298 -11.336 1.00 81.38 99 GLY A O 1
ATOM 796 N N . GLY A 1 100 ? 14.533 -6.681 -9.124 1.00 83.88 100 GLY A N 1
ATOM 797 C CA . GLY A 1 100 ? 15.968 -6.879 -8.916 1.00 83.88 100 GLY A CA 1
ATOM 798 C C . GLY A 1 100 ? 16.489 -8.158 -9.572 1.00 83.88 100 GLY A C 1
ATOM 799 O O . GLY A 1 100 ? 17.519 -8.123 -10.242 1.00 83.88 100 GLY A O 1
ATOM 800 N N . TRP A 1 101 ? 15.743 -9.260 -9.467 1.00 83.94 101 TRP A N 1
ATOM 801 C CA . TRP A 1 101 ? 16.070 -10.520 -10.139 1.00 83.94 101 TRP A CA 1
ATOM 802 C C . TRP A 1 101 ? 16.087 -10.370 -11.665 1.00 83.94 101 TRP A C 1
ATOM 804 O O . TRP A 1 101 ? 17.026 -10.811 -12.327 1.00 83.94 101 TRP A O 1
ATOM 814 N N . ILE A 1 102 ? 15.087 -9.685 -12.229 1.00 80.62 102 ILE A N 1
ATOM 815 C CA . ILE A 1 102 ? 15.025 -9.386 -13.668 1.00 80.62 102 ILE A CA 1
ATOM 816 C C . ILE A 1 102 ? 16.196 -8.491 -14.083 1.00 80.62 102 ILE A C 1
ATOM 818 O O . ILE A 1 102 ? 16.784 -8.713 -15.140 1.00 80.62 102 ILE A O 1
ATOM 822 N N . ASN A 1 103 ? 16.566 -7.507 -13.255 1.00 79.19 103 ASN A N 1
ATOM 823 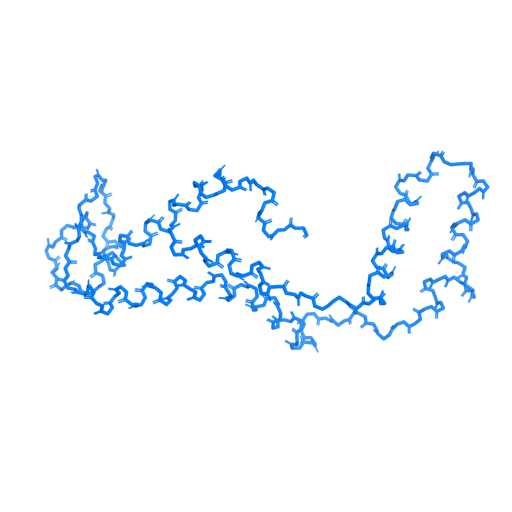C CA . ASN A 1 103 ? 17.715 -6.645 -13.528 1.00 79.19 103 ASN A CA 1
ATOM 824 C C . ASN A 1 103 ? 19.035 -7.420 -13.534 1.00 79.19 103 ASN A C 1
ATOM 826 O O . ASN A 1 103 ? 19.888 -7.105 -14.350 1.00 79.19 103 ASN A O 1
ATOM 830 N N . TRP A 1 104 ? 19.200 -8.421 -12.667 1.00 79.69 104 TRP A N 1
ATOM 831 C CA . TRP A 1 104 ? 20.403 -9.254 -12.634 1.00 79.69 104 TRP A CA 1
ATOM 832 C C . TRP A 1 104 ? 20.462 -10.251 -13.801 1.00 79.69 104 TRP A C 1
ATOM 834 O O . TRP A 1 104 ? 21.498 -10.370 -14.449 1.00 79.69 104 TRP A O 1
ATOM 844 N N . HIS A 1 105 ? 19.354 -10.935 -14.109 1.00 80.25 105 HIS A N 1
ATOM 845 C CA . HIS A 1 105 ? 19.338 -12.004 -15.114 1.00 80.25 105 HIS A CA 1
ATOM 846 C C . HIS A 1 105 ? 19.211 -11.497 -16.562 1.00 80.25 105 HIS A C 1
ATOM 848 O O . HIS A 1 105 ? 19.790 -12.080 -17.473 1.00 80.25 105 HIS A O 1
ATOM 854 N N . PHE A 1 106 ? 18.480 -10.399 -16.786 1.00 72.94 106 PHE A N 1
ATOM 855 C CA . PHE A 1 106 ? 18.199 -9.844 -18.117 1.00 72.94 106 PHE A CA 1
ATOM 856 C C . PHE A 1 106 ? 18.756 -8.420 -18.297 1.00 72.94 106 PHE A C 1
ATOM 858 O O . PHE A 1 106 ? 18.117 -7.567 -18.925 1.00 72.94 106 PHE A O 1
ATOM 865 N N . SER A 1 107 ? 19.939 -8.152 -17.733 1.00 75.00 107 SER A N 1
ATOM 866 C CA . SER A 1 107 ? 20.679 -6.902 -17.956 1.00 75.00 107 SER A CA 1
ATOM 867 C C . SER A 1 107 ? 21.271 -6.846 -19.369 1.00 75.00 107 SER A C 1
ATOM 869 O O . SER A 1 107 ? 21.659 -7.874 -19.916 1.00 75.00 107 SER A O 1
ATOM 871 N N . GLY A 1 108 ? 21.383 -5.651 -19.953 1.00 70.31 108 GLY A N 1
ATOM 872 C CA . GLY A 1 108 ? 22.104 -5.444 -21.217 1.00 70.31 108 GLY A CA 1
ATOM 873 C C . GLY A 1 108 ? 21.327 -5.724 -22.507 1.00 70.31 108 GLY A C 1
ATOM 874 O O . GLY A 1 108 ? 21.862 -5.478 -23.584 1.00 70.31 108 GLY A O 1
ATOM 875 N N . PHE A 1 109 ? 20.068 -6.171 -22.431 1.00 73.31 109 PHE A N 1
ATOM 876 C CA . PHE A 1 109 ? 19.233 -6.448 -23.607 1.00 73.31 109 PHE A CA 1
ATOM 877 C C . PHE A 1 109 ? 18.051 -5.480 -23.739 1.00 73.31 109 PHE A C 1
ATOM 879 O O . PHE A 1 109 ? 17.467 -5.026 -22.753 1.00 73.31 109 PHE A O 1
ATOM 886 N N . ILE A 1 110 ? 17.678 -5.196 -24.989 1.00 74.00 110 ILE A N 1
ATOM 887 C CA . ILE A 1 110 ? 16.472 -4.443 -25.348 1.00 74.00 110 ILE A CA 1
ATOM 888 C C . ILE A 1 110 ? 15.336 -5.446 -25.568 1.00 74.00 110 ILE A C 1
ATOM 890 O O . ILE A 1 110 ? 15.494 -6.381 -26.349 1.00 74.00 110 ILE A O 1
ATOM 894 N N . THR A 1 111 ? 14.192 -5.260 -24.906 1.00 77.88 111 THR A N 1
ATOM 895 C CA . THR A 1 111 ? 13.081 -6.228 -24.962 1.00 77.88 111 THR A CA 1
ATOM 896 C C . THR A 1 111 ? 12.049 -5.860 -26.018 1.00 77.88 111 THR A C 1
ATOM 898 O O . THR A 1 111 ? 11.645 -6.700 -26.814 1.00 77.88 111 THR A O 1
ATOM 901 N N . THR A 1 112 ? 11.584 -4.609 -26.023 1.00 81.38 112 THR A N 1
ATOM 902 C CA . THR A 1 112 ? 10.506 -4.180 -26.920 1.00 81.38 112 THR A CA 1
ATOM 903 C C . THR A 1 112 ? 10.578 -2.690 -27.233 1.00 81.38 112 THR A C 1
ATOM 905 O O . THR A 1 112 ? 11.194 -1.904 -26.503 1.00 81.38 112 THR A O 1
ATOM 908 N N . LYS A 1 113 ? 9.941 -2.309 -28.342 1.00 81.44 113 LYS A N 1
ATOM 909 C CA . LYS A 1 113 ? 9.740 -0.923 -28.752 1.00 81.44 113 LYS A CA 1
ATOM 910 C C . LYS A 1 113 ? 8.310 -0.518 -28.428 1.00 81.44 113 LYS A C 1
ATOM 912 O O . LYS A 1 113 ? 7.353 -1.113 -28.914 1.00 81.44 113 LYS A O 1
ATOM 917 N N . VAL A 1 114 ? 8.179 0.536 -27.643 1.00 80.88 114 VAL A N 1
ATOM 918 C CA . VAL A 1 114 ? 6.886 1.097 -27.266 1.00 80.88 114 VAL A CA 1
ATOM 919 C C . VAL A 1 114 ? 6.372 2.024 -28.385 1.00 80.88 114 VAL A C 1
ATOM 921 O O . VAL A 1 114 ? 7.171 2.770 -28.957 1.00 80.88 114 VAL A O 1
ATOM 924 N N . PRO A 1 115 ? 5.067 1.995 -28.736 1.00 81.12 115 PRO A N 1
ATOM 925 C CA . PRO A 1 115 ? 4.526 2.712 -29.898 1.00 81.12 115 PRO A CA 1
ATOM 926 C C . PRO A 1 115 ? 4.288 4.215 -29.672 1.00 81.12 115 PRO A C 1
ATOM 928 O O . PRO A 1 115 ? 3.731 4.875 -30.544 1.00 81.12 115 PRO A O 1
ATOM 931 N N . PHE A 1 116 ? 4.703 4.772 -28.531 1.00 81.62 116 PHE A N 1
ATOM 932 C CA . PHE A 1 116 ? 4.574 6.195 -28.221 1.00 81.62 116 PHE A CA 1
ATOM 933 C C . PHE A 1 116 ? 5.944 6.848 -27.967 1.00 81.62 116 PHE A C 1
ATOM 935 O O . PHE A 1 116 ? 6.820 6.226 -27.357 1.00 81.62 116 PHE A O 1
ATOM 942 N N . PRO A 1 117 ? 6.152 8.100 -28.418 1.00 73.31 117 PRO A N 1
ATOM 943 C CA . PRO A 1 117 ? 7.407 8.811 -28.214 1.00 73.31 117 PRO A CA 1
ATOM 944 C C . PRO A 1 117 ? 7.579 9.181 -26.733 1.00 73.31 117 PRO A C 1
ATOM 946 O O . PRO A 1 117 ? 6.801 9.947 -26.169 1.00 73.31 117 PRO A O 1
ATOM 949 N N . LEU A 1 118 ? 8.616 8.634 -26.099 1.00 74.44 118 LEU A N 1
ATOM 950 C CA . LEU A 1 118 ? 8.977 8.902 -24.704 1.00 74.44 118 LEU A CA 1
ATOM 951 C C . LEU A 1 118 ? 9.985 10.053 -24.596 1.00 74.44 118 LEU A C 1
ATOM 953 O O . LEU A 1 118 ? 10.883 10.192 -25.428 1.00 74.44 118 LEU A O 1
ATOM 957 N N . THR A 1 119 ? 9.869 10.873 -23.548 1.00 76.06 119 THR A N 1
ATOM 958 C CA . THR A 1 119 ? 10.807 11.980 -23.310 1.00 76.06 119 THR A CA 1
ATOM 959 C C . THR A 1 119 ? 12.176 11.469 -22.849 1.00 76.06 119 THR A C 1
ATOM 961 O O . THR A 1 119 ? 12.294 10.455 -22.160 1.00 76.06 119 THR A O 1
ATOM 964 N N . ILE A 1 120 ? 13.238 12.212 -23.183 1.00 70.44 120 ILE A N 1
ATOM 965 C CA . ILE A 1 120 ? 14.636 11.840 -22.890 1.00 7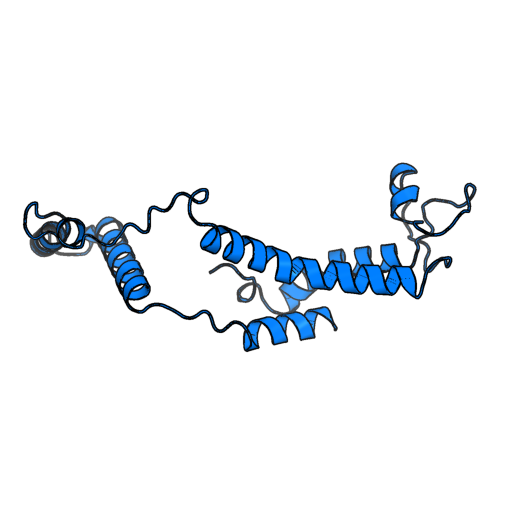0.44 120 ILE A CA 1
ATOM 966 C C . ILE A 1 120 ? 14.908 11.626 -21.388 1.00 70.44 120 ILE A C 1
ATOM 968 O O . ILE A 1 120 ? 15.819 10.894 -21.017 1.00 70.44 120 ILE A O 1
ATOM 972 N N . ARG A 1 121 ? 14.101 12.226 -20.503 1.00 74.19 121 ARG A N 1
ATOM 973 C CA . ARG A 1 121 ? 14.224 12.083 -19.043 1.00 74.19 121 ARG A CA 1
ATOM 974 C C . ARG A 1 121 ? 13.859 10.677 -18.564 1.00 74.19 121 ARG A C 1
ATOM 976 O O . ARG A 1 121 ? 14.476 10.188 -17.624 1.00 74.19 121 ARG A O 1
ATOM 983 N N . PHE A 1 122 ? 12.937 9.997 -19.250 1.00 70.12 122 PHE A N 1
ATOM 984 C CA . PHE A 1 122 ? 12.608 8.602 -18.955 1.00 70.12 122 PHE A CA 1
ATOM 985 C C . PHE A 1 122 ? 13.681 7.628 -19.451 1.00 70.12 122 PHE A C 1
ATOM 987 O O . PHE A 1 122 ? 13.726 6.497 -18.979 1.00 70.12 122 PHE A O 1
ATOM 994 N N . LYS A 1 123 ? 14.597 8.058 -20.331 1.00 69.25 123 LYS A N 1
ATOM 995 C CA . LYS A 1 123 ? 15.656 7.205 -20.893 1.00 69.25 123 LYS A CA 1
ATOM 996 C C . LYS A 1 123 ? 16.521 6.557 -19.807 1.00 69.25 123 LYS A C 1
ATOM 998 O O . LYS A 1 123 ? 16.710 5.347 -19.832 1.00 69.25 123 LYS A O 1
ATOM 1003 N N . ALA A 1 124 ? 16.969 7.330 -18.815 1.00 69.94 124 ALA A N 1
ATOM 1004 C CA . ALA A 1 124 ? 17.801 6.823 -17.718 1.00 69.94 124 ALA A CA 1
ATOM 1005 C C . ALA A 1 124 ? 17.080 5.780 -16.840 1.00 69.94 124 ALA A C 1
ATOM 1007 O O . ALA A 1 124 ? 17.711 4.877 -16.296 1.00 69.94 124 ALA A O 1
ATOM 1008 N N . MET A 1 125 ? 15.752 5.879 -16.729 1.00 69.62 125 MET A N 1
ATOM 1009 C CA . MET A 1 125 ? 14.926 4.925 -15.988 1.00 69.62 125 MET A CA 1
ATOM 1010 C C . MET A 1 125 ? 14.585 3.686 -16.829 1.00 69.62 125 MET A C 1
ATOM 1012 O O . MET A 1 125 ? 14.513 2.581 -16.296 1.00 69.62 125 MET A O 1
ATOM 1016 N N . LEU A 1 126 ? 14.386 3.865 -18.140 1.00 67.25 126 LEU A N 1
ATOM 1017 C CA . LEU A 1 126 ? 13.935 2.816 -19.057 1.00 67.25 126 LEU A CA 1
ATOM 1018 C C . LEU A 1 126 ? 15.065 1.946 -19.628 1.00 67.25 126 LEU A C 1
ATOM 1020 O O . LEU A 1 126 ? 14.833 0.810 -20.046 1.00 67.25 126 LEU A O 1
ATOM 1024 N N . GLN A 1 127 ? 16.286 2.478 -19.652 1.00 68.50 127 GLN A N 1
ATOM 1025 C CA .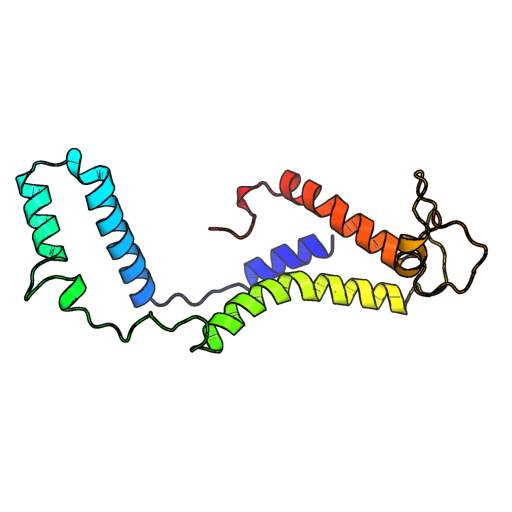 GLN A 1 127 ? 17.473 1.847 -20.242 1.00 68.50 127 GLN A CA 1
ATOM 1026 C C . GLN A 1 127 ? 18.549 1.554 -19.193 1.00 68.50 127 GLN A C 1
ATOM 1028 O O . GLN A 1 127 ? 19.735 1.464 -19.504 1.00 68.50 127 GLN A O 1
ATOM 1033 N N . ARG A 1 128 ? 18.143 1.398 -17.928 1.00 69.62 128 ARG A N 1
ATOM 1034 C CA . ARG A 1 128 ? 19.054 1.051 -16.838 1.00 69.62 128 ARG A CA 1
ATOM 1035 C C . ARG A 1 128 ? 19.735 -0.291 -17.143 1.00 69.62 128 ARG A C 1
ATOM 1037 O O . ARG A 1 128 ? 19.083 -1.330 -17.117 1.00 69.62 128 ARG A O 1
ATOM 1044 N N . GLY A 1 129 ? 21.040 -0.251 -17.418 1.00 65.62 129 GLY A N 1
ATOM 1045 C CA . GLY A 1 129 ? 21.841 -1.418 -17.815 1.00 65.62 129 GLY A CA 1
ATOM 1046 C C . GLY A 1 129 ? 22.169 -1.514 -19.312 1.00 65.62 129 GLY A C 1
ATOM 1047 O O . GLY A 1 129 ? 22.700 -2.538 -19.724 1.00 65.62 129 GLY A O 1
ATOM 1048 N N . ILE A 1 130 ? 21.870 -0.489 -20.122 1.00 65.62 130 ILE A N 1
ATOM 1049 C CA . ILE A 1 130 ? 22.223 -0.419 -21.551 1.00 65.62 130 ILE A CA 1
ATOM 1050 C C . ILE A 1 130 ? 23.011 0.873 -21.798 1.00 65.62 130 ILE A C 1
ATOM 1052 O O . ILE A 1 130 ? 22.477 1.962 -21.601 1.00 65.62 130 ILE A O 1
ATOM 1056 N N . ASP A 1 131 ? 24.258 0.768 -22.260 1.00 63.16 131 ASP A N 1
ATOM 1057 C CA . ASP A 1 131 ? 25.169 1.917 -22.403 1.00 63.16 131 ASP A CA 1
ATOM 1058 C C . ASP A 1 131 ? 25.232 2.469 -23.844 1.00 63.16 131 ASP A C 1
ATOM 1060 O O . ASP A 1 131 ? 26.297 2.692 -24.417 1.00 63.16 131 ASP A O 1
ATOM 1064 N N . LEU A 1 132 ? 24.067 2.646 -24.486 1.00 63.97 132 LEU A N 1
ATOM 1065 C CA . LEU A 1 132 ? 23.969 3.213 -25.842 1.00 63.97 132 LEU A CA 1
ATOM 1066 C C . LEU A 1 132 ? 23.336 4.613 -25.823 1.00 63.97 132 LEU A C 1
ATOM 1068 O O . LEU A 1 132 ? 22.114 4.799 -25.884 1.00 63.97 132 LEU A O 1
ATOM 1072 N N . ALA A 1 133 ? 24.193 5.636 -25.819 1.00 60.91 133 ALA A N 1
ATOM 1073 C CA . ALA A 1 133 ? 23.797 7.046 -25.801 1.00 60.91 133 ALA A CA 1
ATOM 1074 C C . ALA A 1 133 ? 22.976 7.487 -27.034 1.00 60.91 133 ALA A C 1
ATOM 1076 O O . ALA A 1 133 ? 22.146 8.389 -26.914 1.00 60.91 133 ALA A O 1
ATOM 1077 N N . SER A 1 134 ? 23.119 6.822 -28.185 1.00 67.00 134 SER A N 1
ATOM 1078 C CA . SER A 1 134 ? 22.410 7.145 -29.436 1.00 67.00 134 SER A CA 1
ATO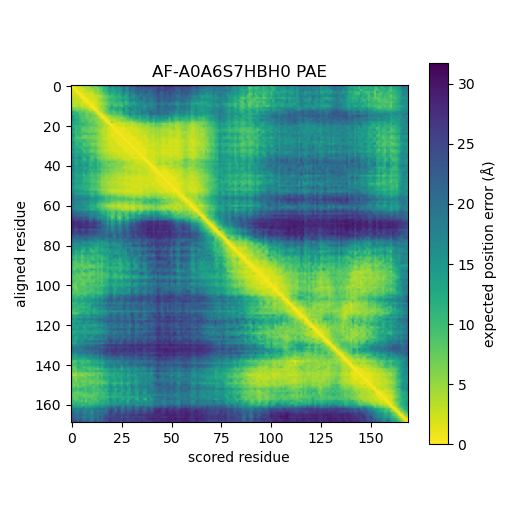M 1079 C C . SER A 1 134 ? 21.031 6.485 -29.583 1.00 67.00 134 SER A C 1
ATOM 1081 O O . SER A 1 134 ? 20.281 6.824 -30.498 1.00 67.00 134 SER A O 1
ATOM 1083 N N . LEU A 1 135 ? 20.660 5.559 -28.692 1.00 67.06 135 LEU A N 1
ATOM 1084 C CA . LEU A 1 135 ? 19.405 4.819 -28.816 1.00 67.06 135 LEU A CA 1
ATOM 1085 C C . LEU A 1 135 ? 18.191 5.698 -28.463 1.00 67.06 135 LEU A C 1
ATOM 1087 O O . LEU A 1 135 ? 18.207 6.448 -27.481 1.00 67.06 135 LEU A O 1
ATOM 1091 N N . ASN A 1 136 ? 17.120 5.597 -29.253 1.00 65.56 136 ASN A N 1
ATOM 1092 C CA . ASN A 1 136 ? 15.863 6.307 -29.001 1.00 65.56 136 ASN A CA 1
ATOM 1093 C C . ASN A 1 136 ? 15.208 5.798 -27.694 1.00 65.56 136 ASN A C 1
ATOM 1095 O O . ASN A 1 136 ? 15.206 4.596 -27.429 1.00 65.56 136 ASN A O 1
ATOM 1099 N N . ALA A 1 137 ? 14.624 6.695 -26.892 1.00 69.25 137 ALA A N 1
ATOM 1100 C CA . ALA A 1 137 ? 13.963 6.383 -25.616 1.00 69.25 137 ALA A CA 1
ATOM 1101 C C . ALA A 1 137 ? 12.732 5.459 -25.748 1.00 69.25 137 ALA A C 1
ATOM 1103 O O . ALA A 1 137 ? 12.218 4.974 -24.746 1.00 69.25 137 ALA A O 1
ATOM 1104 N N . SER A 1 138 ? 12.274 5.196 -26.977 1.00 75.25 138 SER A N 1
ATOM 1105 C CA . SER A 1 138 ? 11.189 4.247 -27.276 1.00 75.25 138 SER A CA 1
ATOM 1106 C C . SER A 1 138 ? 11.584 2.777 -27.059 1.00 75.25 138 SER A C 1
ATOM 1108 O O . SER A 1 138 ? 10.714 1.908 -27.012 1.00 75.25 138 SER A O 1
ATOM 1110 N N . TRP A 1 139 ? 12.886 2.486 -26.967 1.00 75.75 139 TRP A N 1
ATOM 1111 C CA . TRP A 1 139 ? 13.416 1.149 -26.704 1.00 75.75 139 TRP A CA 1
ATOM 1112 C C . TRP A 1 139 ? 13.562 0.918 -25.205 1.00 75.75 139 TRP A C 1
ATOM 1114 O O . TRP A 1 139 ? 14.242 1.686 -24.516 1.00 75.75 139 TRP A O 1
ATOM 1124 N N . VAL A 1 140 ? 12.925 -0.147 -24.725 1.00 79.50 140 VAL A N 1
ATOM 1125 C CA . VAL A 1 140 ? 12.728 -0.410 -23.299 1.00 79.50 140 VAL A CA 1
ATOM 1126 C C . VAL A 1 140 ? 13.489 -1.669 -22.878 1.00 79.50 140 VAL A C 1
ATOM 1128 O O . VAL A 1 140 ? 13.475 -2.680 -23.586 1.00 79.50 140 VAL A O 1
ATOM 1131 N N . SER A 1 141 ? 14.170 -1.594 -21.730 1.00 82.00 141 SER A N 1
ATOM 1132 C CA . SER A 1 141 ? 14.865 -2.729 -21.106 1.00 82.00 141 SER A CA 1
ATOM 1133 C C . SER A 1 141 ? 13.899 -3.688 -20.398 1.00 82.00 141 SER A C 1
ATOM 1135 O O . SER A 1 141 ? 12.764 -3.329 -20.070 1.00 82.00 141 SER A O 1
ATOM 1137 N N . SER A 1 142 ? 14.371 -4.895 -20.084 1.00 79.56 142 SER A N 1
ATOM 1138 C CA . SER A 1 142 ? 13.579 -5.954 -19.438 1.00 79.56 142 SER A CA 1
ATOM 1139 C C . SER A 1 142 ? 12.952 -5.530 -18.101 1.00 79.56 142 SER A C 1
ATOM 1141 O O . SER A 1 142 ? 11.810 -5.881 -17.805 1.00 79.56 142 SER A O 1
ATOM 1143 N N . VAL A 1 143 ? 13.658 -4.718 -17.306 1.00 77.50 143 VAL A N 1
ATOM 1144 C CA . VAL A 1 143 ? 13.166 -4.195 -16.014 1.00 77.50 143 VAL A CA 1
ATOM 1145 C C . VAL A 1 143 ? 12.001 -3.238 -16.219 1.00 77.50 143 VAL A C 1
ATOM 1147 O O . VAL A 1 143 ? 10.997 -3.269 -15.513 1.00 77.50 143 VAL A O 1
ATOM 1150 N N . SER A 1 144 ? 12.129 -2.374 -17.208 1.00 80.50 144 SER A N 1
ATOM 1151 C CA . SER A 1 144 ? 11.144 -1.347 -17.497 1.00 80.50 144 SER A CA 1
ATOM 1152 C C . SER A 1 144 ? 9.892 -1.934 -18.139 1.00 80.50 144 SER A C 1
ATOM 1154 O O . SER A 1 144 ? 8.785 -1.502 -17.824 1.00 80.50 144 SER A O 1
ATOM 1156 N N . TRP A 1 145 ? 10.052 -2.985 -18.947 1.00 83.25 145 TRP A N 1
ATOM 1157 C CA . TRP A 1 145 ? 8.936 -3.803 -19.410 1.00 83.25 145 TRP A CA 1
ATOM 1158 C C . TRP A 1 145 ? 8.179 -4.450 -18.243 1.00 83.25 145 TRP A C 1
ATOM 1160 O O . TRP A 1 145 ? 6.949 -4.401 -18.206 1.00 83.25 145 TRP A O 1
ATOM 1170 N N . TYR A 1 146 ? 8.892 -4.987 -17.249 1.00 83.81 146 TYR A N 1
ATOM 1171 C CA . TYR A 1 146 ? 8.277 -5.521 -16.033 1.00 83.81 146 TYR A CA 1
ATOM 1172 C C . TYR A 1 146 ? 7.477 -4.457 -15.268 1.00 83.81 146 TYR A C 1
ATOM 1174 O O . TYR A 1 146 ? 6.307 -4.686 -14.970 1.00 83.81 146 TYR A O 1
ATOM 1182 N N . PHE A 1 147 ? 8.047 -3.270 -15.028 1.00 80.75 147 PHE A N 1
ATOM 1183 C CA . PHE A 1 147 ? 7.323 -2.186 -14.351 1.00 80.75 147 PHE A CA 1
ATOM 1184 C C . PHE A 1 147 ? 6.041 -1.782 -15.091 1.00 80.75 147 PHE A C 1
ATOM 1186 O O . PHE A 1 147 ? 5.007 -1.604 -14.451 1.00 80.75 147 PHE A O 1
ATOM 1193 N N . ILE A 1 148 ? 6.075 -1.689 -16.425 1.00 84.00 148 ILE A N 1
ATOM 1194 C CA . ILE A 1 148 ? 4.878 -1.395 -17.233 1.00 84.00 148 ILE A CA 1
ATOM 1195 C C . ILE A 1 148 ? 3.799 -2.466 -17.020 1.00 84.00 148 ILE A C 1
ATOM 1197 O O . ILE A 1 148 ? 2.631 -2.128 -16.829 1.00 84.00 148 ILE A O 1
ATOM 1201 N N . ASN A 1 149 ? 4.184 -3.745 -17.000 1.00 83.19 149 ASN A N 1
ATOM 1202 C CA . ASN A 1 149 ? 3.244 -4.839 -16.765 1.00 83.19 149 ASN A CA 1
ATOM 1203 C C . ASN A 1 149 ? 2.654 -4.797 -15.348 1.00 83.19 149 ASN A C 1
ATOM 1205 O O . ASN A 1 149 ? 1.446 -4.948 -15.207 1.00 83.19 149 ASN A O 1
ATOM 1209 N N . VAL A 1 150 ? 3.451 -4.524 -14.312 1.00 79.12 150 VAL A N 1
ATOM 1210 C CA . VAL A 1 150 ? 2.943 -4.417 -12.931 1.00 79.12 150 VAL A CA 1
ATOM 1211 C C . VAL A 1 150 ? 1.949 -3.259 -12.784 1.00 79.12 150 VAL A C 1
ATOM 1213 O O . VAL A 1 150 ? 0.871 -3.429 -12.213 1.00 79.12 150 VAL A O 1
ATOM 1216 N N . PHE A 1 151 ? 2.260 -2.083 -13.342 1.00 80.62 151 PHE A N 1
ATOM 1217 C CA . PHE A 1 151 ? 1.356 -0.931 -13.259 1.00 80.62 151 PHE A CA 1
ATOM 1218 C C . PHE A 1 151 ? 0.060 -1.130 -14.056 1.00 80.62 151 PHE A C 1
ATOM 1220 O O . PHE A 1 151 ? -1.007 -0.748 -13.577 1.00 80.62 151 PHE A O 1
ATOM 1227 N N . GLY A 1 152 ? 0.128 -1.747 -15.239 1.00 80.00 152 GLY A N 1
ATOM 1228 C CA . GLY A 1 152 ? -1.050 -1.997 -16.076 1.00 80.00 152 GLY A CA 1
ATOM 1229 C C . GLY A 1 152 ? -1.947 -3.122 -15.552 1.00 80.00 152 GLY A C 1
ATOM 1230 O O . GLY A 1 152 ? -3.173 -3.006 -15.573 1.00 80.00 152 GLY A O 1
ATOM 1231 N N . LEU A 1 153 ? -1.353 -4.201 -15.033 1.00 79.50 153 LEU A N 1
ATOM 1232 C CA . LEU A 1 153 ? -2.104 -5.370 -14.570 1.00 79.50 153 LEU A CA 1
ATOM 1233 C C . LEU A 1 153 ? -2.820 -5.131 -13.240 1.00 79.50 153 LEU A C 1
ATOM 1235 O O . LEU A 1 153 ? -3.824 -5.788 -12.986 1.00 79.50 153 LEU A O 1
ATOM 1239 N N . ARG A 1 154 ? -2.395 -4.155 -12.424 1.00 72.50 154 ARG A N 1
ATOM 1240 C CA . ARG A 1 154 ? -3.075 -3.819 -11.160 1.00 72.50 154 ARG A CA 1
ATOM 1241 C C . ARG A 1 154 ? -4.556 -3.472 -11.354 1.00 72.50 154 ARG A C 1
ATOM 1243 O O . ARG A 1 154 ? -5.397 -3.939 -10.591 1.00 72.50 154 ARG A O 1
ATOM 1250 N N . SER A 1 155 ? -4.881 -2.691 -12.387 1.00 73.75 155 SER A N 1
ATOM 1251 C CA . SER A 1 155 ? -6.273 -2.340 -12.709 1.00 73.75 155 SER A CA 1
ATOM 1252 C C . SER A 1 155 ? -7.062 -3.557 -13.203 1.00 73.75 155 SER A C 1
ATOM 1254 O O . SER A 1 155 ? -8.203 -3.764 -12.793 1.00 73.75 155 SER A O 1
ATOM 1256 N N . MET A 1 156 ? -6.430 -4.416 -14.006 1.00 75.75 156 MET A N 1
ATOM 1257 C CA . MET A 1 156 ? -7.054 -5.656 -14.470 1.00 75.75 156 MET A CA 1
ATOM 1258 C C . MET A 1 156 ? -7.305 -6.649 -13.331 1.00 75.75 156 MET A C 1
ATOM 1260 O O . MET A 1 156 ? -8.358 -7.279 -13.298 1.00 75.75 156 MET A O 1
ATOM 1264 N N . TYR A 1 157 ? -6.387 -6.767 -12.370 1.00 70.75 157 TYR A N 1
ATOM 1265 C CA . TYR A 1 157 ? -6.574 -7.632 -11.207 1.00 70.75 157 TYR A CA 1
ATOM 1266 C C . TYR A 1 157 ? -7.731 -7.165 -10.321 1.00 70.75 157 TYR A C 1
ATOM 1268 O O . TYR A 1 157 ? -8.487 -8.012 -9.857 1.00 70.75 157 TYR A O 1
ATOM 1276 N N . SER A 1 158 ? -7.934 -5.853 -10.158 1.00 68.94 158 SER A N 1
ATOM 1277 C CA . SER A 1 158 ? -9.102 -5.310 -9.442 1.00 68.94 158 SER A CA 1
ATOM 1278 C C . SER A 1 158 ? -10.428 -5.728 -10.087 1.00 68.94 158 SER A C 1
ATOM 1280 O O . SER A 1 158 ? -11.390 -6.044 -9.394 1.00 68.94 158 SER A O 1
ATOM 1282 N N . LEU A 1 159 ? -10.470 -5.770 -11.421 1.00 75.44 159 LEU A N 1
ATOM 1283 C CA . LEU A 1 159 ? -11.642 -6.197 -12.188 1.00 75.44 159 LEU A CA 1
ATOM 1284 C C . LEU A 1 159 ? -11.880 -7.710 -12.109 1.00 75.44 159 LEU A C 1
ATOM 1286 O O . LEU A 1 159 ? -13.017 -8.146 -11.970 1.00 75.44 159 LEU A O 1
ATOM 1290 N N . VAL A 1 160 ? -10.815 -8.512 -12.187 1.00 73.69 160 VAL A N 1
ATOM 1291 C CA . VAL A 1 160 ? -10.914 -9.982 -12.187 1.00 73.69 160 VAL A CA 1
ATOM 1292 C C . VAL A 1 160 ? -11.191 -10.545 -10.789 1.00 73.69 160 VAL A C 1
ATOM 1294 O O . VAL A 1 160 ? -11.913 -11.530 -10.664 1.00 73.69 160 VAL A O 1
ATOM 1297 N N . LEU A 1 161 ? -10.631 -9.940 -9.736 1.00 68.38 161 LEU A N 1
ATOM 1298 C CA . LEU A 1 1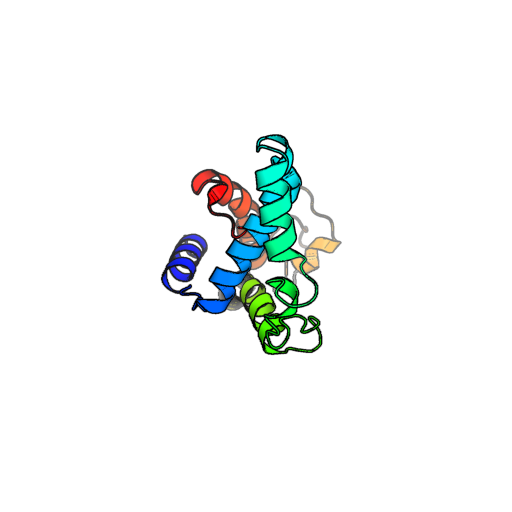61 ? -10.778 -10.400 -8.347 1.00 68.38 161 LEU A CA 1
ATOM 1299 C C . LEU A 1 161 ? -11.918 -9.699 -7.585 1.00 68.38 161 LEU A C 1
ATOM 1301 O O . LEU A 1 161 ? -12.227 -10.115 -6.467 1.00 68.38 161 LEU A O 1
ATOM 1305 N N . GLY A 1 162 ? -12.560 -8.690 -8.186 1.00 58.25 162 GLY A N 1
ATOM 1306 C CA . GLY A 1 162 ? -13.633 -7.893 -7.584 1.00 58.25 162 GLY A CA 1
ATOM 1307 C C . GLY A 1 162 ? -13.132 -6.888 -6.535 1.00 58.25 162 GLY A C 1
ATOM 1308 O O . GLY A 1 162 ? -12.223 -7.176 -5.759 1.00 58.25 162 GLY A O 1
ATOM 1309 N N . GLU A 1 163 ? -13.747 -5.702 -6.480 1.00 55.19 163 GLU A N 1
ATOM 1310 C CA . GLU A 1 163 ? -13.342 -4.587 -5.596 1.00 55.19 163 GLU A CA 1
ATOM 1311 C C . GLU A 1 163 ? -13.425 -4.902 -4.089 1.00 55.19 163 GLU A C 1
ATOM 1313 O O . GLU A 1 163 ? -12.716 -4.283 -3.303 1.00 55.19 163 GLU A O 1
ATOM 1318 N N . ASN A 1 164 ? -14.184 -5.923 -3.673 1.00 49.91 164 ASN A N 1
ATOM 1319 C CA . ASN A 1 164 ? -14.318 -6.328 -2.261 1.00 49.91 164 ASN A CA 1
ATOM 1320 C C . ASN A 1 164 ? -13.094 -7.077 -1.697 1.00 49.91 164 ASN A C 1
ATOM 1322 O O . ASN A 1 164 ? -13.127 -7.577 -0.576 1.00 49.91 164 ASN A O 1
ATOM 1326 N N . ASN A 1 165 ? -12.036 -7.218 -2.493 1.00 50.53 165 ASN A N 1
ATOM 1327 C CA . ASN A 1 165 ? -10.798 -7.903 -2.128 1.00 50.53 165 ASN A CA 1
ATOM 1328 C C . ASN A 1 165 ? -9.603 -6.946 -2.000 1.00 50.53 165 ASN A C 1
ATOM 1330 O O . ASN A 1 165 ? -8.479 -7.393 -1.761 1.00 50.53 165 ASN A O 1
ATOM 1334 N N . VAL A 1 166 ? -9.820 -5.639 -2.170 1.00 42.03 166 VAL A N 1
ATOM 1335 C CA . VAL A 1 166 ? -8.818 -4.632 -1.828 1.00 42.03 166 VAL A CA 1
ATOM 1336 C C . VAL A 1 166 ? -8.789 -4.525 -0.308 1.00 42.03 166 VAL A C 1
ATOM 1338 O O . VAL A 1 166 ? -9.819 -4.315 0.316 1.00 42.03 166 VAL A O 1
ATOM 1341 N N . PHE A 1 167 ? -7.603 -4.695 0.271 1.00 42.62 167 PHE A N 1
ATOM 1342 C CA . PHE A 1 167 ? -7.279 -4.495 1.683 1.00 42.62 167 PHE A CA 1
ATOM 1343 C C . PHE A 1 167 ? -7.667 -3.089 2.191 1.00 42.62 167 PHE A C 1
ATOM 1345 O O . PHE A 1 167 ? -6.780 -2.272 2.415 1.00 42.62 167 PHE A O 1
ATOM 1352 N N . VAL A 1 168 ? -8.955 -2.795 2.362 1.00 33.53 168 VAL A N 1
ATOM 1353 C CA . VAL A 1 168 ? -9.506 -1.751 3.236 1.00 33.53 168 VAL A CA 1
ATOM 1354 C C . VAL A 1 168 ? -10.953 -2.137 3.575 1.00 33.53 168 VAL A C 1
ATOM 1356 O O . VAL A 1 168 ? -11.888 -1.688 2.924 1.00 33.53 168 VAL A O 1
ATOM 1359 N N . ASP A 1 169 ? -11.102 -3.015 4.563 1.00 31.30 169 ASP A N 1
ATOM 1360 C CA . ASP A 1 169 ? -12.002 -2.843 5.714 1.00 31.30 169 ASP A CA 1
ATOM 1361 C C . ASP A 1 169 ? -11.463 -3.689 6.883 1.00 31.30 169 ASP A C 1
ATOM 1363 O O . ASP A 1 169 ? -11.045 -4.849 6.644 1.00 31.30 169 ASP A O 1
#

Nearest PDB structures (foldseek):
  8s9s-assembly1_3  TM=8.534E-01  e=2.270E-15  Homo sapiens
  8j0o-assembly1_C  TM=7.484E-01  e=5.149E-16  Homo sapiens
  8j0n-assembly1_C  TM=7.928E-01  e=6.007E-14  Homo sapiens
  7ado-assembly1_C  TM=7.441E-01  e=1.718E-13  Homo sapiens
  8eoi-assembly1_C  TM=7.509E-01  e=1.691E-12  Homo sapiens

Foldseek 3Di:
DVVVVLLVVCVVVPPDDDDPVVVVVVVVVVVVVCCVVVVVVDPPVVSVVVCCCQDPPPNHPVNPPPDVDPPPDCVRDPVVVCVVVVVVCSNVVVLVVVLVVQCVPFAADFDDFAPDQDDPVCQCVFNVRHPDPPDGSRTGGRSNVSVVCVVVCVVVCCVVVDVVSPPDD

Sequence (169 aa):
MAELLLDSAIRVWSNKKVELEQVSDSQVLLRSKLLREHGSYIPQQAFQMRRHFFNDEEEGFFKTQKRKGAAKNPMSDPTMMVDMAKGNLTNVLPMILIGGWINWHFSGFITTKVPFPLTIRFKAMLQRGIDLASLNASWVSSVSWYFINVFGLRSMYSLVLGENNVFVD

Solvent-accessible surface area (backbone atoms only — not comparable to full-atom values): 10063 Å² total; per-residue (Å²): 107,70,69,59,54,47,55,54,47,49,61,75,69,60,73,75,86,76,56,69,69,61,52,55,46,55,51,52,52,50,50,53,50,46,48,70,76,54,38,84,82,48,58,70,67,64,44,50,54,56,48,42,53,46,66,33,88,80,76,2,53,74,64,62,60,76,63,85,64,88,76,57,53,78,86,72,35,72,65,64,47,45,55,55,49,44,59,54,41,69,65,46,49,59,58,51,52,54,45,49,50,40,45,68,76,45,51,65,47,78,70,51,72,55,97,57,93,51,58,75,79,53,29,68,68,27,33,68,62,53,95,60,90,84,61,63,48,32,48,27,18,48,46,39,53,48,51,52,49,56,66,58,44,53,61,53,47,42,67,75,66,38,73,92,67,57,97,78,131

Radius of gyration: 26.41 Å; Cα contacts (8 Å, |Δi|>4): 100; chains: 1; bounding box: 64×30×69 Å

Secondary structure (DSSP, 8-state):
-HHHHHHHHHHHH------HHHHHHHHHHHHHHHHHHSGGGS-HHHHHHHHHHHH-TTT-HHHH---S-S---TTT-HHHHHHHHHHHHHHHHHHHHHHHHHHHHSTT-EEEE-SSPPPHHHHHHHSTT---TTS-TTEEEHHHHHHHHHHHHHHHHHHHH-GGGSS--

Organism: Paramuricea clavata (NCBI:txid317549)